Protein AF-A0A7Z0M6I1-F1 (afdb_monomer_lite)

Radius of gyration: 25.6 Å; chains: 1; bounding box: 36×42×97 Å

pLDDT: mean 75.55, std 21.0, range [38.12, 97.75]

Foldseek 3Di:
DDDDDDDDDDPDDDPDDDPPPDPDPDDPVVCVVVVNDDDDDDPCVPPPVLVVVCVVVVPPDSVRVVVVVVVVVVVVVVVVVVVVVD

Sequence (86 aa):
MMSVKAKASQPGVRKLRGRRKQATPISPEVYEKKQRYPFALHYDVRYEKLEDLVAFYGARSASEYLENLIVREWDKMQRKMKSKGD

Secondary structure (DSSP, 8-state):
---------PPP---------PPP---HHHHHHTTPPPP---HHIIIIIHHHHHHHHT-S-HHHHHHHHHHHHHHHHHHHHHTT--

Structure (mmCIF, N/CA/C/O backbone):
data_AF-A0A7Z0M6I1-F1
#
_entry.id   AF-A0A7Z0M6I1-F1
#
loop_
_atom_site.group_PDB
_atom_site.id
_atom_site.type_symbol
_atom_site.label_atom_id
_atom_site.label_alt_id
_atom_site.label_comp_id
_atom_site.label_asym_id
_atom_site.label_entity_id
_atom_site.label_seq_id
_atom_site.pdbx_PDB_ins_code
_atom_site.Cartn_x
_atom_site.Cartn_y
_atom_site.Cartn_z
_atom_site.occupancy
_atom_site.B_iso_or_equiv
_atom_site.auth_seq_id
_atom_site.auth_comp_id
_atom_site.auth_asym_id
_atom_site.auth_atom_id
_atom_site.pdbx_PDB_model_num
ATOM 1 N N . MET A 1 1 ? 20.015 -20.948 -70.038 1.00 43.34 1 MET A N 1
ATOM 2 C CA . MET A 1 1 ? 20.965 -20.552 -68.975 1.00 43.34 1 MET A CA 1
ATOM 3 C C . MET A 1 1 ? 20.149 -19.978 -67.826 1.00 43.34 1 MET A C 1
ATOM 5 O O . MET A 1 1 ? 19.516 -18.949 -68.005 1.00 43.34 1 MET A O 1
ATOM 9 N N . MET A 1 2 ? 20.036 -20.710 -66.717 1.00 38.12 2 MET A N 1
ATOM 10 C CA . MET A 1 2 ? 19.231 -20.330 -65.551 1.00 38.12 2 MET A CA 1
ATOM 11 C C . MET A 1 2 ? 20.114 -19.578 -64.545 1.00 38.12 2 MET A C 1
ATOM 13 O O . MET A 1 2 ? 21.160 -20.092 -64.163 1.00 38.12 2 MET A O 1
ATOM 17 N N . SER A 1 3 ? 19.689 -18.400 -64.083 1.00 45.16 3 SER A N 1
ATOM 18 C CA . SER A 1 3 ? 20.297 -17.719 -62.931 1.00 45.16 3 SER A CA 1
ATOM 19 C C . SER A 1 3 ? 19.226 -17.451 -61.881 1.00 45.16 3 SER A C 1
ATOM 21 O O . SER A 1 3 ? 18.475 -16.484 -61.964 1.00 45.16 3 SER A O 1
ATOM 23 N N . VAL A 1 4 ? 19.161 -18.329 -60.882 1.00 51.16 4 VAL A N 1
ATOM 24 C CA . VAL A 1 4 ? 18.392 -18.112 -59.655 1.00 51.16 4 VAL A CA 1
ATOM 25 C C . VAL A 1 4 ? 19.268 -17.349 -58.663 1.00 51.16 4 VAL A C 1
ATOM 27 O O . VAL A 1 4 ? 20.306 -17.833 -58.220 1.00 51.16 4 VAL A O 1
ATOM 30 N N . LYS A 1 5 ? 18.877 -16.117 -58.334 1.00 47.34 5 LYS A N 1
ATOM 31 C CA . LYS A 1 5 ? 19.545 -15.301 -57.316 1.00 47.34 5 LYS A CA 1
ATOM 32 C C . LYS A 1 5 ? 18.916 -15.621 -55.960 1.00 47.34 5 LYS A C 1
ATOM 34 O O . LYS A 1 5 ? 17.759 -15.286 -55.716 1.00 47.34 5 LYS A O 1
ATOM 39 N N . ALA A 1 6 ? 19.666 -16.313 -55.106 1.00 44.38 6 ALA A N 1
ATOM 40 C CA . ALA A 1 6 ? 19.245 -16.677 -53.758 1.00 44.38 6 ALA A CA 1
ATOM 41 C C . ALA A 1 6 ? 18.993 -15.422 -52.901 1.00 44.38 6 ALA A C 1
ATOM 43 O O . ALA A 1 6 ? 19.834 -14.526 -52.815 1.00 44.38 6 ALA A O 1
ATOM 44 N N . LYS A 1 7 ? 17.820 -15.362 -52.263 1.00 39.47 7 LYS A N 1
ATOM 45 C CA . LYS A 1 7 ? 17.426 -14.317 -51.312 1.00 39.47 7 LYS A CA 1
ATOM 46 C C . LYS A 1 7 ? 17.751 -14.832 -49.908 1.00 39.47 7 LYS A C 1
ATOM 48 O O . LYS A 1 7 ? 17.091 -15.745 -49.421 1.00 39.47 7 LYS A O 1
ATOM 53 N N . ALA A 1 8 ? 18.796 -14.295 -49.283 1.00 43.91 8 ALA A N 1
ATOM 54 C CA . ALA A 1 8 ? 19.166 -14.643 -47.914 1.00 43.91 8 ALA A CA 1
ATOM 55 C C . ALA A 1 8 ? 18.079 -14.151 -46.941 1.00 43.91 8 ALA A C 1
ATOM 57 O O . ALA A 1 8 ? 17.848 -12.949 -46.803 1.00 43.91 8 ALA A O 1
ATOM 58 N N . SER A 1 9 ? 17.392 -15.092 -46.297 1.00 44.03 9 SER A N 1
ATOM 59 C CA . SER A 1 9 ? 16.404 -14.832 -45.251 1.00 44.03 9 SER A CA 1
ATOM 60 C C . SER A 1 9 ? 17.137 -14.535 -43.942 1.00 44.03 9 SER A C 1
ATOM 62 O O . SER A 1 9 ? 17.761 -15.424 -43.365 1.00 44.03 9 SER A O 1
ATOM 64 N N . GLN A 1 10 ? 17.098 -13.284 -43.479 1.00 46.28 10 GLN A N 1
ATOM 65 C CA . GLN A 1 10 ? 17.636 -12.912 -42.168 1.00 46.28 10 GLN A CA 1
ATOM 66 C C . GLN A 1 10 ? 16.763 -13.510 -41.046 1.00 46.28 10 GLN A C 1
ATOM 68 O O . GLN A 1 10 ? 15.535 -13.397 -41.114 1.00 46.28 10 GLN A O 1
ATOM 73 N N . PRO A 1 11 ? 17.350 -14.133 -40.008 1.00 41.25 11 PRO A N 1
ATOM 74 C CA . PRO A 1 11 ? 16.594 -14.651 -38.876 1.00 41.25 11 PRO A CA 1
ATOM 75 C C . PRO A 1 11 ? 16.100 -13.497 -37.995 1.00 41.25 11 PRO A C 1
ATOM 77 O O . PRO A 1 11 ? 16.852 -12.592 -37.635 1.00 41.25 11 PRO A O 1
ATOM 80 N N . GLY A 1 12 ? 14.809 -13.539 -37.663 1.00 40.72 12 GLY A N 1
ATOM 81 C CA . GLY A 1 12 ? 14.115 -12.523 -36.880 1.00 40.72 12 GLY A CA 1
ATOM 82 C C . GLY A 1 12 ? 14.797 -12.245 -35.542 1.00 40.72 12 GLY A C 1
ATOM 83 O O . GLY A 1 12 ? 14.910 -13.114 -34.677 1.00 40.72 12 GLY A O 1
ATOM 84 N N . VAL A 1 13 ? 15.218 -10.995 -35.370 1.00 48.03 13 VAL A N 1
ATOM 85 C CA . VAL A 1 13 ? 15.746 -10.463 -34.116 1.00 48.03 13 VAL A CA 1
ATOM 86 C C . VAL A 1 13 ? 14.644 -10.554 -33.061 1.00 48.03 13 VAL A C 1
ATOM 88 O O . VAL A 1 13 ? 13.626 -9.862 -33.129 1.00 48.03 13 VAL A O 1
ATOM 91 N N . ARG A 1 14 ? 14.831 -11.447 -32.084 1.00 49.31 14 ARG A N 1
ATOM 92 C CA . ARG A 1 14 ? 14.009 -11.525 -30.873 1.00 49.31 14 ARG A CA 1
ATOM 93 C C . ARG A 1 14 ? 13.950 -10.131 -30.243 1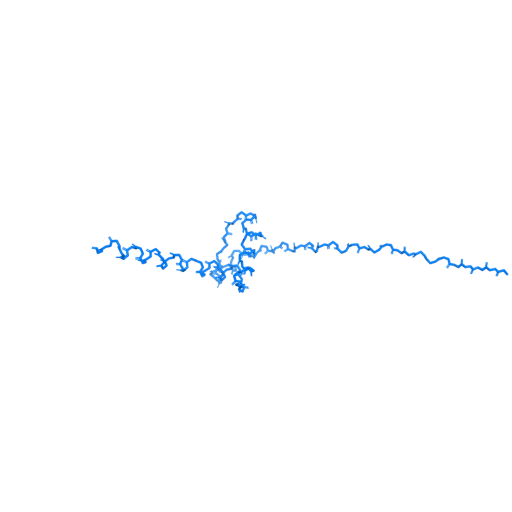.00 49.31 14 ARG A C 1
ATOM 95 O O . ARG A 1 14 ? 14.985 -9.587 -29.863 1.00 49.31 14 ARG A O 1
ATOM 102 N N . LYS A 1 15 ? 12.745 -9.562 -30.121 1.00 46.53 15 LYS A N 1
ATOM 103 C CA . LYS A 1 15 ? 12.490 -8.330 -29.359 1.00 46.53 15 LYS A CA 1
ATOM 104 C C . LYS A 1 15 ? 12.925 -8.556 -27.909 1.00 46.53 15 LYS A C 1
ATOM 106 O O . LYS A 1 15 ? 12.183 -9.125 -27.112 1.00 46.53 15 LYS A O 1
ATOM 111 N N . LEU A 1 16 ? 14.141 -8.130 -27.578 1.00 51.28 16 LEU A N 1
ATOM 112 C CA . LEU A 1 16 ? 14.601 -8.020 -26.202 1.00 51.28 16 LEU A CA 1
ATOM 113 C C . LEU A 1 16 ? 13.663 -7.046 -25.486 1.00 51.28 16 LEU A C 1
ATOM 115 O O . LEU A 1 16 ? 13.475 -5.910 -25.926 1.00 51.28 16 LEU A O 1
ATOM 119 N N . ARG A 1 17 ? 13.027 -7.539 -24.417 1.00 48.19 17 ARG A N 1
ATOM 120 C CA . ARG A 1 17 ? 12.205 -6.757 -23.490 1.00 48.19 17 ARG A CA 1
ATOM 121 C C . ARG A 1 17 ? 12.908 -5.433 -23.202 1.00 48.19 17 ARG A C 1
ATOM 123 O O . ARG A 1 17 ? 14.074 -5.421 -22.813 1.00 48.19 17 ARG A O 1
ATOM 130 N N . GLY A 1 18 ? 12.193 -4.335 -23.441 1.00 46.44 18 GLY A N 1
ATOM 131 C CA . GLY A 1 18 ? 12.723 -2.987 -23.315 1.00 46.44 18 GLY A CA 1
ATOM 132 C C . GLY A 1 18 ? 13.435 -2.792 -21.982 1.00 46.44 18 GLY A C 1
ATOM 133 O O . GLY A 1 18 ? 12.898 -3.109 -20.921 1.00 46.44 18 GLY A O 1
ATOM 134 N N . ARG A 1 19 ? 14.653 -2.257 -22.056 1.00 52.28 19 ARG A N 1
ATOM 135 C CA . ARG A 1 19 ? 15.404 -1.720 -20.924 1.00 52.28 19 ARG A CA 1
ATOM 136 C C . ARG A 1 19 ? 14.489 -0.708 -20.223 1.00 52.28 19 ARG A C 1
ATOM 138 O O . ARG A 1 19 ? 14.300 0.397 -20.730 1.00 52.28 19 ARG A O 1
ATOM 145 N N . ARG A 1 20 ? 13.840 -1.115 -19.122 1.00 60.53 20 ARG A N 1
ATOM 146 C CA . ARG A 1 20 ? 12.975 -0.235 -18.321 1.00 60.53 20 ARG A CA 1
ATOM 147 C C . ARG A 1 20 ? 13.830 0.960 -17.916 1.00 60.53 20 ARG A C 1
ATOM 149 O O . ARG A 1 20 ? 14.852 0.788 -17.255 1.00 60.53 20 ARG A O 1
ATOM 156 N N . LYS A 1 21 ? 13.451 2.149 -18.395 1.00 55.47 21 LYS A N 1
ATOM 157 C CA . LYS A 1 21 ? 14.111 3.408 -18.045 1.00 55.47 21 LYS A CA 1
ATOM 158 C C . LYS A 1 21 ? 14.091 3.498 -16.524 1.00 55.47 21 LYS A C 1
ATOM 160 O O . LYS A 1 21 ? 13.014 3.569 -15.937 1.00 55.47 21 LYS A O 1
ATOM 165 N N . GLN A 1 22 ? 15.263 3.422 -15.899 1.00 57.25 22 GLN A N 1
ATOM 166 C CA . GLN A 1 22 ? 15.389 3.749 -14.486 1.00 57.25 22 GLN A CA 1
ATOM 167 C C . GLN A 1 22 ? 14.835 5.165 -14.334 1.00 57.25 22 GLN A C 1
ATOM 169 O O . GLN A 1 22 ? 15.208 6.050 -15.109 1.00 57.25 22 GLN A O 1
ATOM 174 N N . ALA A 1 23 ? 13.861 5.338 -13.440 1.00 60.22 23 ALA A N 1
ATOM 175 C CA . ALA A 1 23 ? 13.267 6.640 -13.189 1.00 60.22 23 ALA A CA 1
ATOM 176 C C . ALA A 1 23 ? 14.404 7.617 -12.880 1.00 60.22 23 ALA A C 1
ATOM 178 O O . ALA A 1 23 ? 15.224 7.353 -12.000 1.00 60.22 23 ALA A O 1
ATOM 179 N N . THR A 1 24 ? 14.491 8.701 -13.649 1.00 60.47 24 THR A N 1
ATOM 180 C CA . THR A 1 24 ? 15.466 9.756 -13.393 1.00 60.47 24 THR A CA 1
ATOM 181 C C . THR A 1 24 ? 15.276 10.245 -11.959 1.00 60.47 24 THR A C 1
ATOM 183 O O . THR A 1 24 ? 14.128 10.442 -11.545 1.00 60.47 24 THR A O 1
ATOM 186 N N . PRO A 1 25 ? 16.356 10.410 -11.176 1.00 59.41 25 PRO A N 1
ATOM 187 C CA . PRO A 1 25 ? 16.245 10.930 -9.824 1.00 59.41 25 PRO A CA 1
ATOM 188 C C . PRO A 1 25 ? 15.638 12.333 -9.903 1.00 59.41 25 PRO A C 1
ATOM 190 O O . PRO A 1 25 ? 16.246 13.274 -10.405 1.00 59.41 25 PRO A O 1
ATOM 193 N N . ILE A 1 26 ? 14.381 12.442 -9.480 1.00 62.75 26 ILE A N 1
ATOM 194 C CA . ILE A 1 26 ? 13.686 13.716 -9.328 1.00 62.75 26 ILE A CA 1
ATOM 195 C C . ILE A 1 26 ? 14.397 14.467 -8.195 1.00 62.75 26 ILE A C 1
ATOM 197 O O . ILE A 1 26 ? 14.676 13.873 -7.154 1.00 62.75 26 ILE A O 1
ATOM 201 N N . SER A 1 27 ? 14.722 15.745 -8.407 1.00 62.50 27 SER A N 1
ATOM 202 C CA . SER A 1 27 ? 15.401 16.571 -7.400 1.00 62.50 27 SER A CA 1
ATOM 203 C C . SER A 1 27 ? 14.598 16.609 -6.084 1.00 62.50 27 SER A C 1
ATOM 205 O O . SER A 1 27 ? 13.365 16.691 -6.151 1.00 62.50 27 SER A O 1
ATOM 207 N N . PRO A 1 28 ? 15.253 16.589 -4.903 1.00 61.97 28 PRO A N 1
ATOM 208 C CA . PRO A 1 28 ? 14.596 16.687 -3.594 1.00 61.97 28 PRO A CA 1
ATOM 209 C C . PRO A 1 28 ? 13.584 17.840 -3.497 1.00 61.97 28 PRO A C 1
ATOM 211 O O . PRO A 1 28 ? 12.498 17.677 -2.949 1.00 61.97 28 PRO A O 1
ATOM 214 N N . GLU A 1 29 ? 13.883 18.972 -4.133 1.00 60.50 29 GLU A N 1
ATOM 215 C CA . GLU A 1 29 ? 13.055 20.186 -4.114 1.00 60.50 29 GLU A CA 1
ATOM 216 C C . GLU A 1 29 ? 11.675 20.001 -4.788 1.00 60.50 29 GLU A C 1
ATOM 218 O O . GLU A 1 29 ? 10.689 20.664 -4.459 1.00 60.50 29 GLU A O 1
ATOM 223 N N . VAL A 1 30 ? 11.563 19.058 -5.730 1.00 60.44 30 VAL A N 1
ATOM 224 C CA . VAL A 1 30 ? 10.301 18.745 -6.426 1.00 60.44 30 VAL A CA 1
ATOM 225 C C . VAL A 1 30 ? 9.403 17.833 -5.582 1.00 60.44 30 VAL A C 1
ATOM 227 O O . VAL A 1 30 ? 8.178 17.863 -5.736 1.00 60.44 30 VAL A O 1
ATOM 230 N N . TYR A 1 31 ? 9.987 17.030 -4.690 1.00 56.06 31 TYR A N 1
ATOM 231 C CA . TYR A 1 31 ? 9.238 16.183 -3.761 1.00 56.06 31 TYR A CA 1
ATOM 2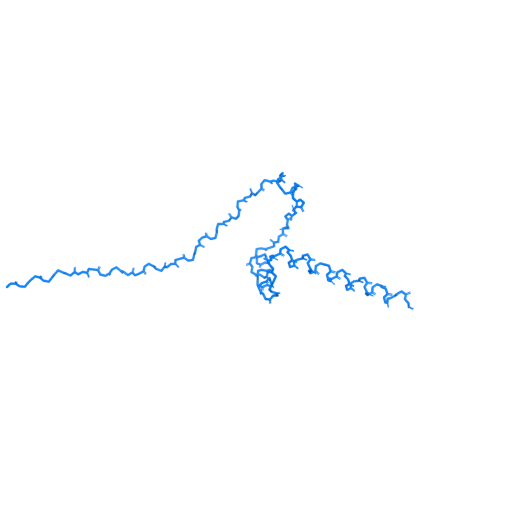32 C C . TYR A 1 31 ? 8.497 17.021 -2.713 1.00 56.06 31 TYR A C 1
ATOM 234 O O . TYR A 1 31 ? 7.319 16.770 -2.451 1.00 56.06 31 TYR A O 1
ATOM 242 N N . GLU A 1 32 ? 9.142 18.072 -2.206 1.00 61.12 32 GLU A N 1
ATOM 243 C CA . GLU A 1 32 ? 8.619 18.948 -1.152 1.00 61.12 32 GLU A CA 1
ATOM 244 C C . GLU A 1 32 ? 7.394 19.758 -1.613 1.00 61.12 32 GLU A C 1
ATOM 246 O O . GLU A 1 32 ? 6.361 19.781 -0.940 1.00 61.12 32 GLU A O 1
ATOM 251 N N . LYS A 1 33 ? 7.429 20.299 -2.840 1.00 64.88 33 LYS A N 1
ATOM 252 C CA . LYS A 1 33 ? 6.285 21.011 -3.450 1.00 64.88 33 LYS A CA 1
ATOM 253 C C . LYS A 1 33 ? 5.066 20.122 -3.707 1.00 64.88 33 LYS A C 1
ATOM 255 O O . LYS A 1 33 ? 3.955 20.629 -3.810 1.00 64.88 33 LYS A O 1
ATOM 260 N N . LYS A 1 34 ? 5.262 18.807 -3.850 1.00 66.62 34 LYS A N 1
ATOM 261 C CA . LYS A 1 34 ? 4.181 17.838 -4.099 1.00 66.62 34 LYS A CA 1
ATOM 262 C C . LYS A 1 34 ? 3.813 17.015 -2.865 1.00 66.62 34 LYS A C 1
ATOM 264 O O . LYS A 1 34 ? 2.996 16.110 -3.007 1.00 66.62 34 LYS A O 1
ATOM 269 N N . GLN A 1 35 ? 4.422 17.293 -1.705 1.00 71.12 35 GLN A N 1
ATOM 270 C CA . GLN A 1 35 ? 4.282 16.493 -0.477 1.00 71.12 35 GLN A CA 1
ATOM 271 C C . GLN A 1 35 ? 4.457 14.988 -0.744 1.00 71.12 35 GLN A C 1
ATOM 273 O O . GLN A 1 35 ? 3.788 14.132 -0.170 1.00 71.12 35 GLN A O 1
ATOM 278 N N . ARG A 1 36 ? 5.339 14.657 -1.693 1.00 76.50 36 ARG A N 1
ATOM 279 C CA . ARG A 1 36 ? 5.631 13.280 -2.076 1.00 76.50 36 ARG A CA 1
ATOM 280 C C . ARG A 1 36 ? 6.855 12.842 -1.303 1.00 76.50 36 ARG A C 1
ATOM 282 O O . ARG A 1 36 ? 7.917 13.424 -1.472 1.00 76.50 36 ARG A O 1
ATOM 289 N N . TYR A 1 37 ? 6.720 11.792 -0.510 1.00 78.81 37 TYR A N 1
ATOM 290 C CA . TYR A 1 37 ? 7.835 11.247 0.253 1.00 78.81 37 TYR A CA 1
ATOM 291 C C . TYR A 1 37 ? 8.355 9.975 -0.423 1.00 78.81 37 TYR A C 1
ATOM 293 O O . TYR A 1 37 ? 7.564 9.075 -0.725 1.00 78.81 37 TYR A O 1
ATOM 301 N N . PRO A 1 38 ? 9.663 9.880 -0.720 1.00 81.12 38 PRO A N 1
ATOM 302 C CA . PRO A 1 38 ? 10.231 8.647 -1.237 1.00 81.12 38 PRO A CA 1
ATOM 303 C C . PRO A 1 38 ? 10.272 7.591 -0.126 1.00 81.12 38 PRO A C 1
ATOM 305 O O . PRO A 1 38 ? 10.924 7.777 0.897 1.00 81.12 38 PRO A O 1
ATOM 308 N N . PHE A 1 39 ? 9.612 6.454 -0.348 1.00 81.88 39 PHE A N 1
ATOM 309 C CA . PHE A 1 39 ? 9.772 5.277 0.504 1.00 81.88 39 PHE A CA 1
ATOM 310 C C . PHE A 1 39 ? 10.963 4.449 0.025 1.00 81.88 39 PHE A C 1
ATOM 312 O O . PHE A 1 39 ? 11.018 4.026 -1.135 1.00 81.88 39 PHE A O 1
ATOM 319 N N . ALA A 1 40 ? 11.909 4.197 0.927 1.00 88.06 40 ALA A N 1
ATOM 320 C CA . ALA A 1 40 ? 12.945 3.204 0.699 1.00 88.06 40 ALA A CA 1
ATOM 321 C C . ALA A 1 40 ? 12.335 1.809 0.896 1.00 88.06 40 ALA A C 1
ATOM 323 O O . ALA A 1 40 ? 11.944 1.440 1.999 1.00 88.06 40 ALA A O 1
ATOM 324 N N . LEU A 1 41 ? 12.233 1.048 -0.192 1.00 89.62 41 LEU A N 1
ATOM 325 C CA . LEU A 1 41 ? 11.763 -0.335 -0.197 1.00 89.62 41 LEU A CA 1
ATOM 326 C C . LEU A 1 41 ? 12.843 -1.221 -0.811 1.00 89.62 41 LEU A C 1
ATOM 328 O O . LEU A 1 41 ? 13.557 -0.791 -1.722 1.00 89.62 41 LEU A O 1
ATOM 332 N N . HIS A 1 42 ? 12.926 -2.469 -0.350 1.00 94.50 42 HIS A N 1
ATOM 333 C CA . HIS A 1 42 ? 13.749 -3.471 -1.018 1.00 94.50 42 HIS A CA 1
ATOM 334 C C . HIS A 1 42 ? 13.287 -3.673 -2.465 1.00 94.50 42 HIS A C 1
ATOM 336 O O . HIS A 1 42 ? 12.121 -3.455 -2.806 1.00 94.50 42 HIS A O 1
ATOM 342 N N . TYR A 1 43 ? 14.229 -4.057 -3.327 1.00 91.44 43 TYR A N 1
ATOM 343 C CA . TYR A 1 43 ? 13.987 -4.161 -4.763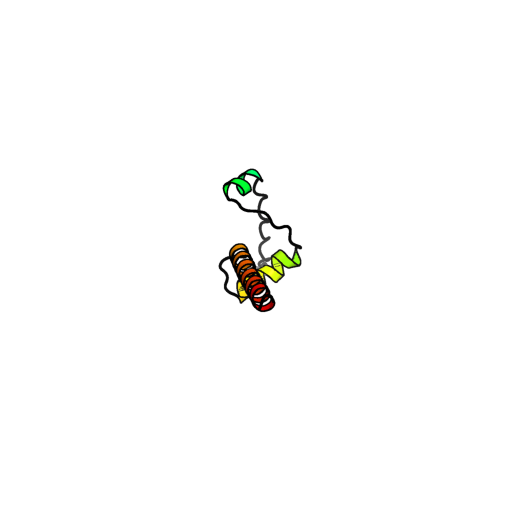 1.00 91.44 43 TYR A CA 1
ATOM 344 C C . TYR A 1 43 ? 12.847 -5.136 -5.088 1.00 91.44 43 TYR A C 1
ATOM 346 O O . TYR A 1 43 ? 11.926 -4.773 -5.818 1.00 91.44 43 TYR A O 1
ATOM 354 N N . ASP A 1 44 ? 12.885 -6.332 -4.498 1.00 95.56 44 ASP A N 1
ATOM 355 C CA . ASP A 1 44 ? 11.869 -7.381 -4.644 1.00 95.56 44 ASP A CA 1
ATOM 356 C C . ASP A 1 44 ? 10.496 -6.908 -4.142 1.00 95.56 44 ASP A C 1
ATOM 358 O O . ASP A 1 44 ? 9.467 -7.121 -4.780 1.00 95.56 44 ASP A O 1
ATOM 362 N N . VAL A 1 45 ? 10.476 -6.190 -3.019 1.00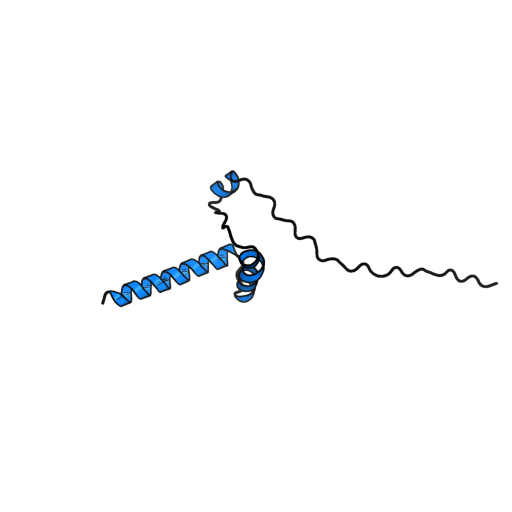 94.88 45 VAL A N 1
ATOM 363 C CA . VAL A 1 45 ? 9.245 -5.641 -2.447 1.00 94.88 45 VAL A CA 1
ATOM 364 C C . VAL A 1 45 ? 8.630 -4.604 -3.378 1.00 94.88 45 VAL A C 1
ATOM 366 O O . VAL A 1 45 ? 7.432 -4.656 -3.640 1.00 94.88 45 VAL A O 1
ATOM 369 N N . ARG A 1 46 ? 9.433 -3.668 -3.894 1.00 93.19 46 ARG A N 1
ATOM 370 C CA . ARG A 1 46 ? 8.933 -2.559 -4.711 1.00 93.19 46 ARG A CA 1
ATOM 371 C C . ARG A 1 46 ? 8.503 -2.989 -6.106 1.00 93.19 46 ARG A C 1
ATOM 373 O O . ARG A 1 46 ? 7.470 -2.527 -6.569 1.00 93.19 46 ARG A O 1
ATOM 380 N N . TYR A 1 47 ? 9.328 -3.769 -6.799 1.00 90.50 47 TYR A N 1
ATOM 381 C CA . TYR A 1 47 ? 9.165 -3.990 -8.239 1.00 90.50 47 TYR A CA 1
ATOM 382 C C . TYR A 1 47 ? 8.486 -5.307 -8.600 1.00 90.50 47 TYR A C 1
ATOM 384 O O . TYR A 1 47 ? 8.073 -5.456 -9.749 1.00 90.50 47 TYR A O 1
ATOM 392 N N . GLU A 1 48 ? 8.378 -6.239 -7.655 1.00 93.06 48 GLU A N 1
ATOM 393 C CA . GLU A 1 48 ? 7.675 -7.506 -7.860 1.00 93.06 48 GLU A CA 1
ATOM 394 C C . GLU A 1 48 ? 6.418 -7.521 -6.995 1.00 93.06 48 GLU A C 1
ATOM 396 O O . GLU A 1 48 ? 5.314 -7.332 -7.495 1.00 93.06 48 GLU A O 1
ATOM 401 N N . LYS A 1 49 ? 6.583 -7.616 -5.672 1.00 97.06 49 LYS A N 1
ATOM 402 C CA . LYS A 1 49 ? 5.461 -7.852 -4.751 1.00 97.06 49 LYS A CA 1
ATOM 403 C C . LYS A 1 49 ? 4.425 -6.727 -4.777 1.00 97.06 49 LYS A C 1
ATOM 405 O O . LYS A 1 49 ? 3.229 -6.996 -4.829 1.00 97.06 49 LYS A O 1
ATOM 410 N N . LEU A 1 50 ? 4.861 -5.468 -4.721 1.00 95.75 50 LEU A N 1
ATOM 411 C CA . LEU A 1 50 ? 3.948 -4.324 -4.702 1.00 95.75 50 LEU A CA 1
ATOM 412 C C . LEU A 1 50 ? 3.221 -4.146 -6.038 1.00 95.75 50 LEU A C 1
ATOM 414 O O . LEU A 1 50 ? 2.023 -3.882 -6.037 1.00 95.75 50 LEU A O 1
ATOM 418 N N . GLU A 1 51 ? 3.916 -4.318 -7.161 1.00 94.69 51 GLU A N 1
ATOM 419 C CA . GLU A 1 51 ? 3.302 -4.228 -8.491 1.00 94.69 51 GLU A CA 1
ATOM 420 C C . GLU A 1 51 ? 2.270 -5.347 -8.705 1.00 94.69 51 GLU A C 1
ATOM 422 O O . GLU A 1 51 ? 1.167 -5.076 -9.182 1.00 94.69 51 GLU A O 1
ATOM 427 N N . ASP A 1 52 ? 2.572 -6.575 -8.271 1.00 97.19 52 ASP A N 1
ATOM 428 C CA . ASP A 1 52 ? 1.634 -7.700 -8.345 1.00 97.19 52 ASP A CA 1
ATOM 429 C C . ASP A 1 52 ? 0.392 -7.462 -7.474 1.00 97.19 52 ASP A C 1
ATOM 431 O O . ASP A 1 52 ? -0.729 -7.733 -7.905 1.00 97.19 52 ASP A O 1
ATOM 435 N N . LEU A 1 53 ? 0.559 -6.894 -6.274 1.00 97.56 53 LEU A N 1
ATOM 436 C CA . LEU A 1 53 ? -0.564 -6.521 -5.406 1.00 97.56 53 LEU A CA 1
ATOM 437 C C . LEU A 1 53 ? -1.427 -5.416 -6.025 1.00 97.56 53 LEU A C 1
ATOM 439 O O . LEU A 1 53 ? -2.655 -5.509 -5.993 1.00 97.56 53 LEU A O 1
ATOM 443 N N . VAL A 1 54 ? -0.806 -4.389 -6.609 1.00 97.25 54 VAL A N 1
ATOM 444 C CA . VAL A 1 54 ? -1.514 -3.306 -7.311 1.00 97.25 54 VAL A CA 1
ATOM 445 C C . VAL A 1 54 ? -2.350 -3.875 -8.454 1.00 97.25 54 VAL A C 1
ATOM 447 O O . VAL A 1 54 ? -3.530 -3.542 -8.564 1.00 97.25 54 VAL A O 1
ATOM 450 N N . ALA A 1 55 ? -1.767 -4.765 -9.261 1.00 96.75 55 ALA A N 1
ATOM 451 C CA . ALA A 1 55 ? -2.463 -5.415 -10.364 1.00 96.75 55 ALA A CA 1
ATOM 452 C C . ALA A 1 55 ? -3.601 -6.321 -9.872 1.00 96.75 55 ALA A C 1
ATOM 454 O O . ALA A 1 55 ? -4.707 -6.260 -10.406 1.00 96.75 55 ALA A O 1
ATOM 455 N N . PHE A 1 56 ? -3.353 -7.122 -8.834 1.00 97.69 56 PHE A N 1
ATOM 456 C CA . PHE A 1 56 ? -4.330 -8.057 -8.280 1.00 97.69 56 PHE A CA 1
ATOM 457 C C . PHE A 1 56 ? -5.560 -7.348 -7.701 1.00 97.69 56 PHE A C 1
ATOM 459 O O . PHE A 1 56 ? -6.689 -7.759 -7.958 1.00 97.69 56 PHE A O 1
ATOM 466 N N . TYR A 1 57 ? -5.357 -6.265 -6.947 1.00 96.25 57 TYR A N 1
ATOM 467 C CA . TYR A 1 57 ? -6.450 -5.484 -6.360 1.00 96.25 57 TYR A CA 1
ATOM 468 C C . TYR A 1 57 ? -7.010 -4.401 -7.296 1.00 96.25 57 TYR A C 1
ATOM 470 O O . TYR A 1 57 ? -7.934 -3.688 -6.905 1.00 96.25 57 TYR A O 1
ATOM 478 N N . GLY A 1 58 ? -6.471 -4.265 -8.513 1.00 95.25 58 GLY A N 1
ATOM 479 C CA . GLY A 1 58 ? -6.929 -3.290 -9.505 1.00 95.25 58 GLY A CA 1
ATOM 480 C C . GLY A 1 58 ? -6.718 -1.830 -9.093 1.00 95.25 58 GLY A C 1
ATOM 481 O O . GLY A 1 58 ? -7.503 -0.966 -9.482 1.00 95.25 58 GLY A O 1
ATOM 482 N N . ALA A 1 59 ? -5.692 -1.541 -8.290 1.00 96.38 59 ALA A N 1
ATOM 483 C CA . ALA A 1 59 ? -5.378 -0.173 -7.893 1.00 96.38 59 ALA A CA 1
ATOM 484 C C . ALA A 1 59 ? -4.776 0.614 -9.071 1.00 96.38 59 ALA A C 1
ATOM 486 O O . ALA A 1 59 ? -4.025 0.082 -9.888 1.00 96.38 59 ALA A O 1
ATOM 487 N N . ARG A 1 60 ? -5.067 1.916 -9.151 1.00 93.88 60 ARG A N 1
ATOM 488 C CA . ARG A 1 60 ? -4.576 2.815 -10.207 1.00 93.88 60 ARG A CA 1
ATOM 489 C C . ARG A 1 60 ? -3.069 3.037 -10.115 1.00 93.88 60 ARG A C 1
ATOM 491 O O . ARG A 1 60 ? -2.431 3.345 -11.120 1.00 93.88 60 ARG A O 1
ATOM 498 N N . SER A 1 61 ? -2.503 2.961 -8.910 1.00 93.50 61 SER A N 1
ATOM 499 C CA . SER A 1 61 ? -1.064 3.108 -8.675 1.00 93.50 61 SER A CA 1
ATOM 500 C C . SER A 1 61 ? -0.614 2.462 -7.365 1.00 93.50 61 SER A C 1
ATOM 502 O O . SER A 1 61 ? -1.411 2.267 -6.449 1.00 93.50 61 SER A O 1
ATOM 504 N N . ALA A 1 62 ? 0.693 2.219 -7.246 1.00 92.56 62 ALA A N 1
ATOM 505 C CA . ALA A 1 62 ? 1.323 1.771 -6.005 1.00 92.56 62 ALA A CA 1
ATOM 506 C C . ALA A 1 62 ? 1.068 2.715 -4.819 1.00 92.56 62 ALA A C 1
ATOM 508 O O . ALA A 1 62 ? 0.803 2.248 -3.715 1.00 92.56 62 ALA A O 1
ATOM 509 N N . SER A 1 63 ? 1.108 4.034 -5.042 1.00 91.88 63 SER A N 1
ATOM 510 C CA . SER A 1 63 ? 0.827 5.026 -3.995 1.00 91.88 63 SER A CA 1
ATOM 511 C C . SER A 1 63 ? -0.606 4.910 -3.480 1.00 91.88 63 SER A C 1
ATOM 513 O O . SER A 1 63 ? -0.802 4.779 -2.280 1.00 91.88 63 SER A O 1
ATOM 515 N N . GLU A 1 64 ? -1.590 4.857 -4.382 1.00 93.81 64 GLU A N 1
ATOM 516 C CA . GLU A 1 64 ? -3.001 4.697 -4.005 1.00 93.81 64 GLU A CA 1
ATOM 517 C C . GLU A 1 64 ? -3.242 3.384 -3.246 1.00 93.81 64 GLU A C 1
ATOM 519 O O . GLU A 1 64 ? -3.959 3.361 -2.247 1.00 93.81 64 GLU A O 1
ATOM 524 N N . TYR A 1 65 ? -2.627 2.285 -3.696 1.00 96.25 65 TYR A N 1
ATOM 525 C CA . TYR A 1 65 ? -2.735 1.005 -3.002 1.00 96.25 65 TYR A CA 1
ATOM 526 C C . TYR A 1 65 ? -2.208 1.092 -1.564 1.00 96.25 65 TYR A C 1
ATOM 528 O O . TYR A 1 65 ? -2.886 0.654 -0.635 1.00 96.25 65 TYR A O 1
ATOM 536 N N . LEU A 1 66 ? -1.025 1.685 -1.373 1.00 94.94 66 LEU A N 1
ATOM 537 C CA . LEU A 1 66 ? -0.415 1.841 -0.052 1.00 94.94 66 LEU A CA 1
ATOM 538 C C . LEU A 1 66 ? -1.219 2.780 0.854 1.00 94.94 66 LEU A C 1
ATOM 540 O O . LEU A 1 66 ? -1.432 2.448 2.016 1.00 94.94 66 LEU A O 1
ATOM 544 N N . GLU A 1 67 ? -1.704 3.909 0.337 1.00 93.94 67 GLU A N 1
ATOM 545 C CA . GLU A 1 67 ? -2.546 4.844 1.094 1.00 93.94 67 GLU A CA 1
ATOM 546 C C . GLU A 1 67 ? -3.819 4.152 1.598 1.00 93.94 67 GLU A C 1
ATOM 548 O O . GLU A 1 67 ? -4.108 4.161 2.797 1.00 93.94 67 GLU A O 1
ATOM 553 N N . ASN A 1 68 ? -4.528 3.454 0.708 1.00 96.25 68 ASN A N 1
ATOM 554 C CA . ASN A 1 68 ? -5.730 2.704 1.068 1.00 96.25 68 ASN A CA 1
ATOM 555 C C . ASN A 1 68 ? -5.437 1.577 2.067 1.00 96.25 68 ASN A C 1
ATOM 557 O O . ASN A 1 68 ? -6.240 1.322 2.968 1.00 96.25 68 ASN A O 1
ATOM 561 N N . LEU A 1 69 ? -4.301 0.891 1.919 1.00 96.50 69 LEU A N 1
ATOM 562 C CA . LEU A 1 69 ? -3.876 -0.159 2.841 1.00 96.50 69 LEU A CA 1
ATOM 563 C C . LEU A 1 69 ? -3.649 0.400 4.251 1.00 96.50 69 LEU A C 1
ATOM 565 O O . LEU A 1 69 ? -4.154 -0.174 5.216 1.00 96.50 69 LEU A O 1
ATOM 569 N N . ILE A 1 70 ? -2.937 1.523 4.36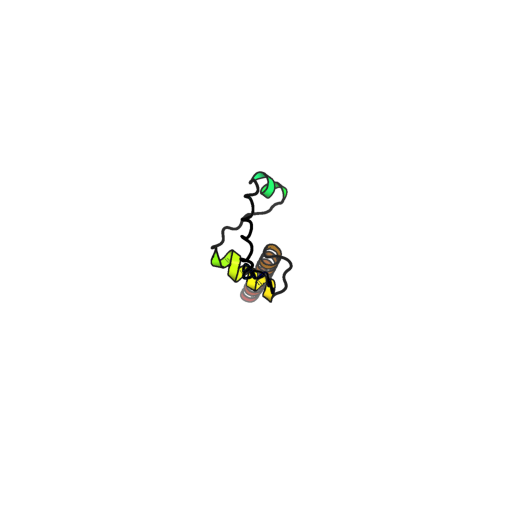4 1.00 96.31 70 ILE A N 1
ATOM 570 C CA . ILE A 1 70 ? -2.632 2.171 5.644 1.00 96.31 70 ILE A CA 1
ATOM 571 C C . ILE A 1 70 ? -3.920 2.616 6.343 1.00 96.31 70 ILE A C 1
ATOM 573 O O . ILE A 1 70 ? -4.104 2.297 7.516 1.00 96.31 70 ILE A O 1
ATOM 577 N N . VAL A 1 71 ? -4.837 3.279 5.629 1.00 97.31 71 VAL A N 1
ATOM 578 C CA . VAL A 1 71 ? -6.129 3.717 6.192 1.00 97.31 71 VAL A CA 1
ATOM 579 C C . VAL A 1 71 ? -6.935 2.523 6.706 1.00 97.31 71 VAL A C 1
ATOM 581 O O . VAL A 1 71 ? -7.403 2.523 7.843 1.00 97.31 71 VAL A O 1
ATOM 584 N N . ARG A 1 72 ? -7.036 1.450 5.912 1.00 97.00 72 ARG A N 1
ATOM 585 C CA . ARG A 1 72 ? -7.761 0.236 6.321 1.00 97.00 72 ARG A CA 1
ATOM 586 C C . ARG A 1 72 ? -7.162 -0.404 7.567 1.00 97.00 72 ARG A C 1
ATOM 588 O O . ARG A 1 72 ? -7.905 -0.889 8.422 1.00 97.00 72 ARG A O 1
ATOM 595 N N . GLU A 1 73 ? -5.838 -0.463 7.654 1.00 97.75 73 GLU A N 1
ATOM 596 C CA . GLU A 1 73 ? -5.163 -1.068 8.799 1.00 97.75 73 GLU A CA 1
ATOM 597 C C . GLU A 1 73 ? -5.294 -0.196 10.053 1.00 97.75 73 GLU A C 1
ATOM 599 O O . GLU A 1 73 ? -5.561 -0.711 11.142 1.00 97.75 73 GLU A O 1
ATOM 604 N N . TRP A 1 74 ? -5.244 1.126 9.886 1.00 96.25 74 TRP A N 1
ATOM 605 C CA . TRP A 1 74 ? -5.531 2.085 10.946 1.00 96.25 74 TRP A CA 1
ATOM 606 C C . TRP A 1 74 ? -6.944 1.906 11.514 1.00 96.25 74 TRP A C 1
ATOM 608 O O . TRP A 1 74 ? -7.113 1.755 12.725 1.00 96.25 74 TRP A O 1
ATOM 618 N N . ASP A 1 75 ? -7.960 1.816 10.657 1.00 97.06 75 ASP A N 1
ATOM 619 C CA . ASP A 1 75 ? -9.350 1.636 11.090 1.00 97.06 75 ASP A CA 1
ATOM 620 C C . ASP A 1 75 ? -9.573 0.306 11.820 1.00 97.06 75 ASP A C 1
ATOM 622 O O . ASP A 1 75 ? -10.383 0.207 12.748 1.00 97.06 75 ASP A O 1
ATOM 626 N N . LYS A 1 76 ? -8.863 -0.758 11.425 1.00 96.56 76 LYS A N 1
ATOM 627 C CA . LYS A 1 76 ? -8.874 -2.026 12.173 1.00 96.56 76 LYS A CA 1
ATOM 628 C C . LYS A 1 76 ? -8.258 -1.857 13.561 1.00 96.56 76 LYS A C 1
ATOM 630 O O . LYS A 1 76 ? -8.822 -2.375 14.525 1.00 96.56 76 LYS A O 1
ATOM 635 N N . MET A 1 77 ? -7.135 -1.147 13.672 1.00 96.62 77 MET A N 1
ATOM 636 C CA . MET A 1 77 ? -6.488 -0.872 14.955 1.00 96.62 77 MET A CA 1
ATOM 637 C C . MET A 1 77 ? -7.410 -0.060 15.873 1.00 96.62 77 MET A C 1
ATOM 639 O O . MET A 1 77 ? -7.645 -0.468 17.008 1.00 96.62 77 MET A O 1
ATOM 643 N N . GLN A 1 78 ? -8.007 1.023 15.367 1.00 96.62 78 GLN A N 1
ATOM 644 C CA . GLN A 1 78 ? -8.930 1.876 16.125 1.00 96.62 78 GLN A CA 1
ATOM 645 C C . GLN A 1 78 ? -10.143 1.100 16.650 1.00 96.62 78 GLN A C 1
ATOM 647 O O . GLN A 1 78 ? -10.528 1.254 17.809 1.00 96.62 78 GLN A O 1
ATOM 652 N N . ARG A 1 79 ? -10.722 0.208 15.836 1.00 94.81 79 ARG A N 1
ATOM 6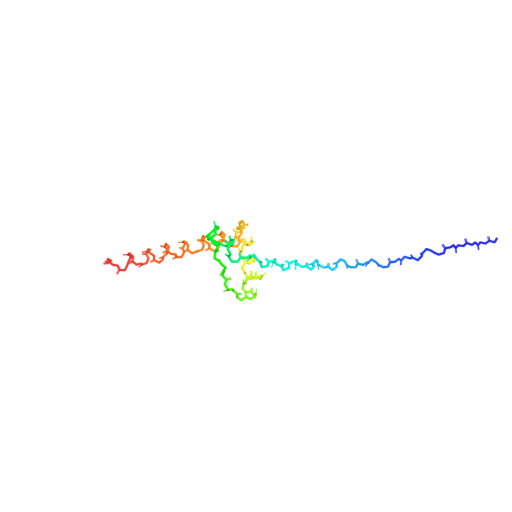53 C CA . ARG A 1 79 ? -11.822 -0.668 16.275 1.00 94.81 79 ARG A CA 1
ATOM 654 C C . ARG A 1 79 ? -11.403 -1.609 17.403 1.00 94.81 79 ARG A C 1
ATOM 656 O O . ARG A 1 79 ? -12.131 -1.725 18.382 1.00 94.81 79 ARG A O 1
ATOM 663 N N . LYS A 1 80 ? -10.222 -2.229 17.295 1.00 93.75 80 LYS A N 1
ATOM 664 C CA . LYS A 1 80 ? -9.677 -3.115 18.339 1.00 93.75 80 LYS A CA 1
ATOM 665 C C . LYS A 1 80 ? -9.361 -2.384 19.642 1.00 93.75 80 LYS A C 1
ATOM 667 O O . LYS A 1 80 ? -9.450 -2.987 20.705 1.00 93.75 80 LYS A O 1
ATOM 672 N N . MET A 1 81 ? -8.945 -1.120 19.567 1.00 90.81 81 MET A N 1
ATOM 673 C CA . MET A 1 81 ? -8.687 -0.305 20.756 1.00 90.81 81 MET A CA 1
ATOM 674 C C . MET A 1 81 ? -9.988 0.043 21.478 1.00 90.81 81 MET A C 1
ATOM 676 O O . MET A 1 81 ? -10.061 -0.113 22.690 1.00 90.81 81 MET A O 1
ATOM 680 N N . LYS A 1 82 ? -11.031 0.438 20.736 1.00 87.00 82 LYS A N 1
ATOM 681 C CA . LYS A 1 82 ? -12.351 0.737 21.311 1.00 87.00 82 LYS A CA 1
ATOM 682 C C . LYS A 1 82 ? -12.994 -0.494 21.954 1.00 87.00 82 LYS A C 1
ATOM 684 O O . LYS A 1 82 ? -13.504 -0.392 23.055 1.00 87.00 82 LYS A O 1
ATOM 689 N N . SER A 1 83 ? -12.888 -1.667 21.326 1.00 77.25 83 SER A N 1
ATOM 690 C CA . SER A 1 83 ? -13.462 -2.914 21.856 1.00 77.25 83 SER A CA 1
ATOM 691 C C . SER A 1 83 ? -12.714 -3.523 23.053 1.00 77.25 83 SER A C 1
ATOM 693 O O . SER A 1 83 ? -13.110 -4.582 23.518 1.00 77.25 83 SER A O 1
ATOM 695 N N . LYS A 1 84 ? -11.580 -2.950 23.479 1.00 70.50 84 LYS A N 1
ATOM 696 C CA . LYS A 1 84 ? -10.817 -3.388 24.665 1.00 70.50 84 LYS A CA 1
ATOM 697 C C . LYS A 1 84 ? -11.001 -2.455 25.871 1.00 70.50 84 LYS A C 1
ATOM 699 O O . LYS A 1 84 ? -10.385 -2.704 26.902 1.00 70.50 84 LYS A O 1
ATOM 704 N N . GLY A 1 85 ? -11.744 -1.359 25.702 1.00 60.16 85 GLY A N 1
ATOM 705 C CA . GLY A 1 85 ? -11.984 -0.346 26.733 1.00 60.16 85 GLY A CA 1
ATOM 706 C C . GLY A 1 85 ? -13.365 -0.411 27.396 1.00 60.16 85 GLY A C 1
ATOM 707 O O . GLY A 1 85 ? -13.597 0.391 28.295 1.00 60.16 85 GLY A O 1
ATOM 708 N N . ASP A 1 86 ? -14.231 -1.331 26.959 1.00 48.81 86 ASP A N 1
ATOM 709 C CA . ASP A 1 86 ? -15.471 -1.771 27.628 1.00 48.81 86 ASP A CA 1
ATOM 710 C C . ASP A 1 86 ? -15.231 -3.148 28.269 1.00 48.81 86 ASP A C 1
ATOM 712 O O . ASP A 1 86 ? -15.782 -3.404 29.363 1.00 48.81 86 ASP A O 1
#

Organism: NCBI:txid747656